Protein AF-A0A0G1KWS6-F1 (afdb_monomer_lite)

Sequence (155 aa):
MPKIGRGMKLWDYFWVYVYALLIPNSTYAFFEVRHLILNDNVADTLTLLSYVVFGGISLIGLLTTIWGIRLVVDYYSKSNMERLVYTSFLSIICSFGAVAGVLQFNSVPYILFPPALIVVVLHTMGHPFYVGVAIITTIFLLTLNLFMDLFLKPT

Structure (mmCIF, N/CA/C/O backbone):
data_AF-A0A0G1KWS6-F1
#
_entry.id   AF-A0A0G1KWS6-F1
#
loop_
_atom_site.group_PDB
_atom_site.id
_atom_site.type_symbol
_atom_site.label_atom_id
_atom_site.label_alt_id
_atom_site.label_comp_id
_atom_site.label_asym_id
_atom_site.label_entity_id
_atom_site.label_seq_id
_atom_site.pdbx_PDB_ins_code
_atom_site.Cartn_x
_atom_site.Cartn_y
_atom_site.Cartn_z
_atom_site.occupancy
_atom_site.B_iso_or_equiv
_atom_site.auth_seq_id
_atom_site.auth_comp_id
_atom_site.auth_asym_id
_atom_site.auth_atom_id
_atom_site.pdbx_PDB_model_num
ATOM 1 N N . MET A 1 1 ? -28.851 -2.160 12.418 1.00 36.25 1 MET A N 1
ATOM 2 C CA . MET A 1 1 ? -27.468 -2.520 12.035 1.00 36.25 1 MET A CA 1
ATOM 3 C C . MET A 1 1 ? -26.681 -2.769 13.314 1.00 36.25 1 MET A C 1
ATOM 5 O O . MET A 1 1 ? -26.838 -1.968 14.235 1.00 36.25 1 MET A O 1
ATOM 9 N N . PRO A 1 2 ? -25.971 -3.902 13.463 1.00 33.88 2 PRO A N 1
ATOM 10 C CA . PRO A 1 2 ? -25.290 -4.211 14.713 1.00 33.88 2 PRO A CA 1
ATOM 11 C C . PRO A 1 2 ? -24.180 -3.188 14.952 1.00 33.88 2 PRO A C 1
ATOM 13 O O . PRO A 1 2 ? -23.408 -2.876 14.051 1.00 33.88 2 PRO A O 1
ATOM 16 N N . LYS A 1 3 ? -24.151 -2.631 16.165 1.00 41.59 3 LYS A N 1
ATOM 17 C CA . LYS A 1 3 ? -23.154 -1.648 16.590 1.00 41.59 3 LYS A CA 1
ATOM 18 C C . LYS A 1 3 ? -21.761 -2.275 16.537 1.00 41.59 3 LYS A C 1
ATOM 20 O O . LYS A 1 3 ? -21.527 -3.318 17.152 1.00 41.59 3 LYS A O 1
ATOM 25 N N . ILE A 1 4 ? -20.867 -1.588 15.832 1.00 49.97 4 ILE A N 1
ATOM 26 C CA . ILE A 1 4 ? -19.426 -1.831 15.739 1.00 49.97 4 ILE A CA 1
ATOM 27 C C . ILE A 1 4 ? -18.877 -2.216 17.128 1.00 49.97 4 ILE A C 1
ATOM 29 O O . ILE A 1 4 ? -19.088 -1.511 18.118 1.00 49.97 4 ILE A O 1
ATOM 33 N N . GLY A 1 5 ? -18.237 -3.387 17.217 1.00 50.62 5 GLY A N 1
ATOM 34 C CA . GLY A 1 5 ? -17.565 -3.879 18.426 1.00 50.62 5 GLY A CA 1
ATOM 35 C C . GLY A 1 5 ? -18.399 -4.664 19.457 1.00 50.62 5 GLY A C 1
ATOM 36 O O . GLY A 1 5 ? -17.839 -5.038 20.488 1.00 50.62 5 GLY A O 1
ATOM 37 N N . ARG A 1 6 ? -19.690 -4.962 19.233 1.00 47.38 6 ARG A N 1
ATOM 38 C CA . ARG A 1 6 ? -20.455 -5.906 20.086 1.00 47.38 6 ARG A CA 1
ATOM 39 C C . ARG A 1 6 ? -21.015 -7.069 19.264 1.00 47.38 6 ARG A C 1
ATOM 41 O O . ARG A 1 6 ? -22.017 -6.909 18.578 1.00 47.38 6 ARG A O 1
ATOM 48 N N . GLY A 1 7 ? -20.401 -8.248 19.395 1.00 56.50 7 GLY A N 1
ATOM 49 C CA . GLY A 1 7 ? -20.939 -9.511 18.863 1.00 56.50 7 GLY A CA 1
ATOM 50 C C . GLY A 1 7 ? -20.186 -10.120 17.679 1.00 56.50 7 GLY A C 1
ATOM 51 O O . GLY A 1 7 ? -20.742 -10.971 16.991 1.00 56.50 7 GLY A O 1
ATOM 52 N N . MET A 1 8 ? -18.942 -9.707 17.434 1.00 60.56 8 MET A N 1
ATOM 53 C CA . MET A 1 8 ? -18.121 -10.315 16.388 1.00 60.56 8 MET A CA 1
ATOM 54 C C . MET A 1 8 ? -17.719 -11.741 16.750 1.00 60.56 8 MET A C 1
ATOM 56 O O . MET A 1 8 ? -17.347 -12.029 17.893 1.00 60.56 8 MET A O 1
ATOM 60 N N . LYS A 1 9 ? -17.768 -12.629 15.757 1.00 72.62 9 LYS A N 1
ATOM 61 C CA . LYS A 1 9 ? -17.272 -13.994 15.913 1.00 72.62 9 LYS A CA 1
ATOM 62 C C . LYS A 1 9 ? -15.755 -13.973 15.737 1.00 72.62 9 LYS A C 1
ATOM 64 O O . LYS A 1 9 ? -15.218 -13.172 14.979 1.00 72.62 9 LYS A O 1
ATOM 69 N N . LEU A 1 10 ? -15.055 -14.886 16.410 1.00 73.69 10 LEU A N 1
ATOM 70 C CA . LEU A 1 10 ? -13.596 -15.044 16.297 1.00 73.69 10 LEU A CA 1
ATOM 71 C C . LEU A 1 10 ? -13.128 -15.141 14.827 1.00 73.69 10 LEU A C 1
ATOM 73 O O . LEU A 1 10 ? -12.074 -14.631 14.464 1.00 73.69 10 LEU A O 1
ATOM 77 N N . TRP A 1 11 ? -13.953 -15.753 13.977 1.00 75.38 11 TRP A N 1
ATOM 78 C CA . TRP A 1 11 ? -13.711 -15.885 12.543 1.00 75.38 11 TRP A CA 1
ATOM 79 C C . TRP A 1 11 ? -13.627 -14.554 11.798 1.00 75.38 11 TRP A C 1
ATOM 81 O O . TRP A 1 11 ? -12.801 -14.424 10.900 1.00 75.38 11 TRP A O 1
ATOM 91 N N . ASP A 1 12 ? -14.416 -13.552 12.181 1.00 71.12 12 ASP A N 1
ATOM 92 C CA . ASP A 1 12 ? -14.393 -12.261 11.496 1.00 71.12 12 ASP A CA 1
ATOM 93 C C . ASP A 1 12 ? -13.085 -11.509 11.806 1.00 71.12 12 ASP A C 1
ATOM 95 O O . ASP A 1 12 ? -12.476 -10.915 10.919 1.00 71.12 12 ASP A O 1
ATOM 99 N N . TYR A 1 13 ? -12.579 -11.631 13.041 1.00 68.62 13 TYR A N 1
ATOM 100 C CA . TYR A 1 13 ? -11.254 -11.124 13.417 1.00 68.62 13 TYR A CA 1
ATOM 101 C C . TYR A 1 13 ? -10.129 -11.776 12.607 1.00 68.62 13 TYR A C 1
ATOM 103 O O . TYR A 1 13 ? -9.199 -11.087 12.189 1.00 68.62 13 TYR A O 1
ATOM 111 N N . PHE A 1 14 ? -10.211 -13.090 12.376 1.00 75.62 14 PHE A N 1
ATOM 112 C CA . PHE A 1 14 ? -9.225 -13.809 11.572 1.00 75.62 14 PHE A CA 1
ATOM 113 C C . PHE A 1 14 ? -9.186 -13.282 10.132 1.00 75.62 14 PHE A C 1
ATOM 115 O O . PHE A 1 14 ? -8.109 -12.973 9.628 1.00 75.62 14 PHE A O 1
ATOM 122 N N . TRP A 1 15 ? -10.345 -13.112 9.489 1.00 72.94 15 TRP A N 1
ATOM 123 C CA . TRP A 1 15 ? -10.408 -12.627 8.108 1.00 72.94 15 TRP A CA 1
ATOM 124 C C . TRP A 1 15 ? -9.903 -11.197 7.952 1.00 72.94 15 TRP A C 1
ATOM 126 O O . TRP A 1 15 ? -9.143 -10.927 7.023 1.00 72.94 15 TRP A O 1
ATOM 136 N N . VAL A 1 16 ? -10.257 -10.295 8.871 1.00 72.62 16 VAL A N 1
ATOM 137 C CA . VAL A 1 16 ? -9.754 -8.914 8.822 1.00 72.62 16 VAL A CA 1
ATOM 138 C C . VAL A 1 16 ? -8.246 -8.870 9.076 1.00 72.62 16 VAL A C 1
ATOM 140 O O . VAL A 1 16 ? -7.546 -8.110 8.412 1.00 72.62 16 VAL A O 1
ATOM 143 N N . TYR A 1 17 ? -7.717 -9.725 9.955 1.00 71.31 17 TYR A N 1
ATOM 144 C CA . TYR A 1 17 ? -6.274 -9.842 10.169 1.00 71.31 17 TYR A CA 1
ATOM 145 C C . TYR A 1 17 ? -5.536 -10.372 8.931 1.00 71.31 17 TYR A C 1
ATOM 147 O O . TYR A 1 17 ? -4.558 -9.767 8.493 1.00 71.31 17 TYR A O 1
ATOM 155 N N . VAL A 1 18 ? -6.023 -11.462 8.327 1.00 73.31 18 VAL A N 1
ATOM 156 C CA . VAL A 1 18 ? -5.464 -12.006 7.076 1.00 73.31 18 VAL A CA 1
ATOM 157 C C . VAL A 1 18 ? -5.495 -10.950 5.977 1.00 73.31 18 VAL A C 1
ATOM 159 O O . VAL A 1 18 ? -4.512 -10.775 5.263 1.00 73.31 18 VAL A O 1
ATOM 162 N N . TYR A 1 19 ? -6.590 -1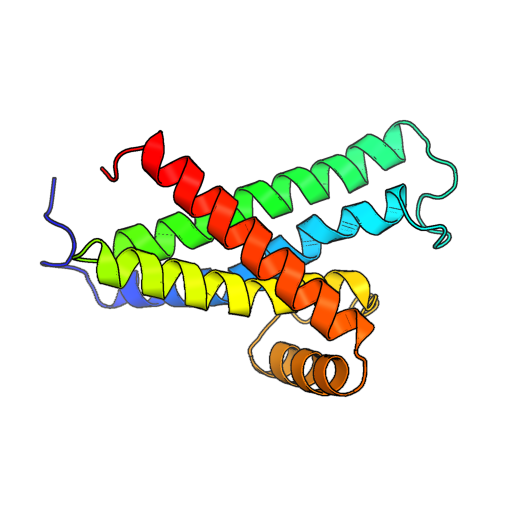0.201 5.873 1.00 73.56 19 TYR A N 1
ATOM 163 C CA . TYR A 1 19 ? -6.717 -9.141 4.886 1.00 73.56 19 TYR A CA 1
ATOM 164 C C . TYR A 1 19 ? -5.766 -7.965 5.160 1.00 73.56 19 TYR A C 1
ATOM 166 O O . TYR A 1 19 ? -5.120 -7.483 4.233 1.00 73.56 19 TYR A O 1
ATOM 174 N N . ALA A 1 20 ? -5.592 -7.558 6.423 1.00 71.75 20 ALA A N 1
ATOM 175 C CA . ALA A 1 20 ? -4.638 -6.521 6.822 1.00 71.75 20 ALA A CA 1
ATOM 176 C C . ALA A 1 20 ? -3.189 -6.869 6.432 1.00 71.75 20 ALA A C 1
ATOM 178 O O . ALA A 1 20 ? -2.431 -5.989 6.026 1.00 71.75 20 ALA A O 1
ATOM 179 N N . LEU A 1 21 ? -2.822 -8.155 6.489 1.00 72.75 21 LEU A N 1
ATOM 180 C CA . LEU A 1 21 ? -1.514 -8.641 6.036 1.00 72.75 21 LEU A CA 1
ATOM 181 C C . LEU A 1 21 ? -1.323 -8.546 4.515 1.00 72.75 21 LEU A C 1
ATOM 183 O O . LEU A 1 21 ? -0.187 -8.536 4.049 1.00 72.75 21 LEU A O 1
ATOM 187 N N . LEU A 1 22 ? -2.402 -8.463 3.733 1.00 76.88 22 LEU A N 1
ATOM 188 C CA . LEU A 1 22 ? -2.338 -8.400 2.272 1.00 76.88 22 LEU A CA 1
ATOM 189 C C . LEU A 1 22 ? -2.283 -6.968 1.721 1.00 76.88 22 LEU A C 1
ATOM 191 O O . LEU A 1 22 ? -1.874 -6.793 0.575 1.00 76.88 22 LEU A O 1
ATOM 195 N N . ILE A 1 23 ? -2.630 -5.946 2.510 1.00 80.62 23 ILE A N 1
ATOM 196 C CA . ILE A 1 23 ? -2.648 -4.533 2.073 1.00 80.62 23 ILE A CA 1
ATOM 197 C C . ILE A 1 23 ? -1.272 -4.038 1.560 1.00 80.62 23 ILE A C 1
ATOM 199 O O . ILE A 1 23 ? -1.207 -3.280 0.585 1.00 80.62 23 ILE A O 1
ATOM 203 N N . PRO A 1 24 ? -0.126 -4.477 2.113 1.00 81.69 24 PRO A N 1
ATOM 204 C CA . PRO A 1 24 ? 1.170 -4.134 1.529 1.00 81.69 24 PRO A CA 1
ATOM 205 C C . PRO A 1 24 ? 1.338 -4.630 0.083 1.00 81.69 24 PRO A C 1
ATOM 207 O O . PRO A 1 24 ? 1.969 -3.943 -0.715 1.00 81.69 24 PRO A O 1
ATOM 210 N N . ASN A 1 25 ? 0.715 -5.754 -0.299 1.00 81.56 25 ASN A N 1
ATOM 211 C CA . ASN A 1 25 ? 0.765 -6.266 -1.677 1.00 81.56 25 ASN A CA 1
ATOM 212 C C . ASN A 1 25 ? -0.003 -5.384 -2.659 1.00 81.56 25 ASN A C 1
ATOM 214 O O . ASN A 1 25 ? 0.450 -5.175 -3.781 1.00 81.56 25 ASN A O 1
ATOM 218 N N . SER A 1 26 ? -1.147 -4.831 -2.257 1.00 84.12 26 SER A N 1
ATOM 219 C CA . SER A 1 26 ? -1.862 -3.887 -3.121 1.00 84.12 26 SER A CA 1
ATOM 220 C C . SER A 1 26 ? -1.077 -2.585 -3.290 1.00 84.12 26 SER A C 1
ATOM 222 O O . SER A 1 26 ? -1.101 -1.980 -4.359 1.00 84.12 26 SER A O 1
ATOM 224 N N . THR A 1 27 ? -0.295 -2.200 -2.278 1.00 86.00 27 THR A N 1
ATOM 225 C CA . THR A 1 27 ? 0.601 -1.040 -2.375 1.00 86.00 27 THR A CA 1
ATOM 226 C C . THR A 1 27 ? 1.816 -1.327 -3.257 1.00 86.00 27 THR A C 1
ATOM 228 O O . THR A 1 27 ? 2.240 -0.451 -4.002 1.00 86.00 27 THR A O 1
ATOM 231 N N . TYR A 1 28 ? 2.332 -2.558 -3.253 1.00 85.75 28 TYR A N 1
ATOM 232 C CA . TYR A 1 28 ? 3.300 -3.006 -4.257 1.00 85.75 28 TYR A CA 1
ATOM 233 C C . TYR A 1 28 ? 2.723 -2.867 -5.673 1.00 85.75 28 TYR A C 1
ATOM 235 O O . TYR A 1 28 ? 3.336 -2.225 -6.519 1.00 85.75 28 TYR A O 1
ATOM 243 N N . ALA A 1 29 ? 1.505 -3.376 -5.903 1.00 84.56 29 ALA A N 1
ATOM 244 C CA . ALA A 1 29 ? 0.835 -3.290 -7.202 1.00 84.56 29 ALA A CA 1
ATOM 245 C C . ALA A 1 29 ? 0.598 -1.837 -7.647 1.00 84.56 29 ALA A C 1
ATOM 247 O O . ALA A 1 29 ? 0.735 -1.520 -8.824 1.00 84.56 29 ALA A O 1
ATOM 248 N N . PHE A 1 30 ? 0.308 -0.923 -6.714 1.00 88.38 30 PHE A N 1
ATOM 249 C CA . PHE A 1 30 ? 0.250 0.510 -7.014 1.00 88.38 30 PHE A CA 1
ATOM 250 C C . PHE A 1 30 ? 1.558 1.018 -7.646 1.00 88.38 30 PHE A C 1
ATOM 252 O O . PHE A 1 30 ? 1.523 1.736 -8.646 1.00 88.38 30 PHE A O 1
ATOM 259 N N . PHE A 1 31 ? 2.708 0.592 -7.128 1.00 88.00 31 PHE A N 1
ATOM 260 C CA . PHE A 1 31 ? 4.022 1.036 -7.598 1.00 88.00 31 PHE A CA 1
ATOM 261 C C . PHE A 1 31 ? 4.503 0.382 -8.901 1.00 88.00 31 PHE A C 1
ATOM 263 O O . PHE A 1 31 ? 5.528 0.801 -9.435 1.00 88.00 31 PHE A O 1
ATOM 270 N N . GLU A 1 32 ? 3.719 -0.516 -9.502 1.00 84.00 32 GLU A N 1
ATOM 271 C CA . GLU A 1 32 ? 3.929 -0.970 -10.888 1.00 84.00 32 GLU A CA 1
ATOM 272 C C . GLU A 1 32 ? 3.859 0.190 -11.905 1.00 84.00 32 GLU A C 1
ATOM 274 O O . GLU A 1 32 ? 4.379 0.078 -13.013 1.00 84.00 32 GLU A O 1
ATOM 279 N N . VAL A 1 33 ? 3.332 1.360 -11.506 1.00 84.12 33 VAL A N 1
ATOM 280 C CA . VAL A 1 33 ? 3.325 2.601 -12.302 1.00 84.12 33 VAL A CA 1
ATOM 281 C C . VAL A 1 33 ? 4.742 3.046 -12.647 1.00 84.12 33 VAL A C 1
ATOM 283 O O . VAL A 1 33 ? 4.948 3.755 -13.629 1.00 84.12 33 VAL A O 1
ATOM 286 N N . ARG A 1 34 ? 5.740 2.598 -11.872 1.00 84.06 34 ARG A N 1
ATOM 287 C CA . ARG A 1 34 ? 7.154 2.828 -12.166 1.00 84.06 34 ARG A CA 1
ATOM 288 C C . ARG A 1 34 ? 7.515 2.387 -13.582 1.00 84.06 34 ARG A C 1
ATOM 290 O O . ARG A 1 34 ? 8.282 3.093 -14.209 1.00 84.06 34 ARG A O 1
ATOM 297 N N . HIS A 1 35 ? 6.913 1.315 -14.104 1.00 83.81 35 HIS A N 1
ATOM 298 C CA . HIS A 1 35 ? 7.194 0.801 -15.448 1.00 83.81 35 HIS A CA 1
ATOM 299 C C . HIS A 1 35 ? 6.750 1.774 -16.555 1.00 83.81 35 HIS A C 1
ATOM 301 O O . HIS A 1 35 ? 7.135 1.626 -17.708 1.00 83.81 35 HIS A O 1
ATOM 307 N N . LEU A 1 36 ? 5.934 2.778 -16.211 1.00 83.06 36 LEU A N 1
ATOM 308 C CA . LEU A 1 36 ? 5.511 3.860 -17.103 1.00 83.06 36 LEU A CA 1
ATOM 309 C C . LEU A 1 36 ? 6.303 5.160 -16.900 1.00 83.06 36 LEU A C 1
ATOM 311 O O . LEU A 1 36 ? 6.196 6.066 -17.723 1.00 83.06 36 LEU A O 1
ATOM 315 N N . ILE A 1 37 ? 7.026 5.294 -15.784 1.00 83.81 37 ILE A N 1
ATOM 316 C CA . ILE A 1 37 ? 7.693 6.540 -15.365 1.00 83.81 37 ILE A CA 1
ATOM 317 C C . ILE A 1 37 ? 9.217 6.405 -15.447 1.00 83.81 37 ILE A C 1
ATOM 319 O O . ILE A 1 37 ? 9.909 7.352 -15.818 1.00 83.81 37 ILE A O 1
ATOM 323 N N . LEU A 1 38 ? 9.741 5.247 -15.056 1.00 81.69 38 LEU A N 1
ATOM 324 C CA . LEU A 1 38 ? 11.156 4.915 -15.045 1.00 81.69 38 LEU A CA 1
ATOM 325 C C . LEU A 1 38 ? 11.502 4.144 -16.315 1.00 81.69 38 LEU A C 1
ATOM 327 O O . LEU A 1 38 ? 10.711 3.343 -16.796 1.00 81.69 38 LEU A O 1
ATOM 331 N N . ASN A 1 39 ? 12.709 4.378 -16.820 1.00 77.19 39 ASN A N 1
ATOM 332 C CA . ASN A 1 39 ? 13.257 3.640 -17.949 1.00 77.19 39 ASN A CA 1
ATOM 333 C C . ASN A 1 39 ? 13.867 2.329 -17.429 1.00 77.19 39 ASN A C 1
ATOM 335 O O . ASN A 1 39 ? 15.027 2.316 -17.004 1.00 77.19 39 ASN A O 1
ATOM 339 N N . ASP A 1 40 ? 13.061 1.269 -17.366 1.00 74.12 40 ASP A N 1
ATOM 340 C CA . ASP A 1 40 ? 13.429 -0.017 -16.759 1.00 74.12 40 ASP A CA 1
ATOM 341 C C . ASP A 1 40 ? 13.312 -1.225 -17.700 1.00 74.12 40 ASP A C 1
ATOM 343 O O . ASP A 1 40 ? 13.454 -2.372 -17.273 1.00 74.12 40 ASP A O 1
ATOM 347 N N . ASN A 1 41 ? 13.168 -0.965 -19.001 1.00 77.88 41 ASN A N 1
ATOM 348 C CA . ASN A 1 41 ? 13.055 -1.921 -20.105 1.00 77.88 41 ASN A CA 1
ATOM 349 C C . ASN A 1 41 ? 11.798 -2.801 -20.073 1.00 77.88 41 ASN A C 1
ATOM 351 O O . ASN A 1 41 ? 11.690 -3.726 -20.881 1.00 77.88 41 ASN A O 1
ATOM 355 N N . VAL A 1 42 ? 10.834 -2.522 -19.188 1.00 75.81 42 VAL A N 1
ATOM 356 C CA . VAL A 1 42 ? 9.575 -3.280 -19.113 1.00 75.81 42 VAL A CA 1
ATOM 357 C C . VAL A 1 42 ? 8.483 -2.628 -19.960 1.00 75.81 42 VAL A C 1
ATOM 359 O O . VAL A 1 42 ? 7.805 -3.314 -20.726 1.00 75.81 42 VAL A O 1
ATOM 362 N N . ALA A 1 43 ? 8.315 -1.306 -19.862 1.00 73.50 43 ALA A N 1
ATOM 363 C CA . ALA A 1 43 ? 7.285 -0.571 -20.604 1.00 73.50 43 ALA A CA 1
ATOM 364 C C . ALA A 1 43 ? 7.783 0.733 -21.257 1.00 73.50 43 ALA A C 1
ATOM 366 O O . ALA A 1 43 ? 6.980 1.588 -21.629 1.00 73.50 43 ALA A O 1
ATOM 367 N N . ASP A 1 44 ? 9.086 0.828 -21.522 1.00 71.00 44 ASP A N 1
ATOM 368 C CA . ASP A 1 44 ? 9.753 2.018 -22.078 1.00 71.00 44 ASP A CA 1
ATOM 369 C C . ASP A 1 44 ? 9.256 2.427 -23.475 1.00 71.00 44 ASP A C 1
ATOM 371 O O . ASP A 1 44 ? 9.361 3.584 -23.875 1.00 71.00 44 ASP A O 1
ATOM 375 N N . THR A 1 45 ? 8.673 1.493 -24.232 1.00 74.69 45 THR A N 1
ATOM 376 C CA . THR A 1 45 ? 8.064 1.785 -25.543 1.00 74.69 45 THR A CA 1
ATOM 377 C C . THR A 1 45 ? 6.743 2.555 -25.437 1.00 74.69 45 THR A C 1
ATOM 379 O O . THR A 1 45 ? 6.199 2.951 -26.467 1.00 74.69 45 THR A O 1
ATOM 382 N N . LEU A 1 46 ? 6.234 2.768 -24.210 1.00 76.62 46 LEU A N 1
ATOM 383 C CA . LEU A 1 46 ? 5.058 3.579 -23.865 1.00 76.62 46 LEU A CA 1
ATOM 384 C C . LEU A 1 46 ? 3.862 3.349 -24.800 1.00 76.62 46 LEU A C 1
ATOM 386 O O . LEU A 1 46 ? 3.156 4.272 -25.209 1.00 76.62 46 LEU A O 1
ATOM 390 N N . THR A 1 47 ? 3.626 2.085 -25.155 1.00 85.56 47 THR A N 1
ATOM 391 C CA . THR A 1 47 ? 2.483 1.714 -25.990 1.00 85.56 47 THR A CA 1
ATOM 392 C C . THR A 1 47 ? 1.173 1.904 -25.227 1.00 85.56 47 THR A C 1
ATOM 394 O O . THR A 1 47 ? 1.134 1.836 -23.996 1.00 85.56 47 THR A O 1
ATOM 397 N N . LEU A 1 48 ? 0.064 2.070 -25.954 1.00 84.50 48 LEU A N 1
ATOM 398 C CA . LEU A 1 48 ? -1.273 2.135 -25.351 1.00 84.50 48 LEU A CA 1
ATOM 399 C C . LEU A 1 48 ? -1.541 0.937 -24.421 1.00 84.50 48 LEU A C 1
ATOM 401 O O . LEU A 1 48 ? -2.121 1.099 -23.350 1.00 84.50 48 LEU A O 1
ATOM 405 N N . LEU A 1 49 ? -1.081 -0.255 -24.809 1.00 85.81 49 LEU A N 1
ATOM 406 C CA . LEU A 1 49 ? -1.229 -1.472 -24.016 1.00 85.81 49 LEU A CA 1
ATOM 407 C C . LEU A 1 49 ? -0.460 -1.387 -22.690 1.00 85.81 49 LEU A C 1
ATOM 409 O O . LEU A 1 49 ? -1.008 -1.758 -21.655 1.00 85.81 49 LEU A O 1
ATOM 413 N N . SER A 1 50 ? 0.764 -0.851 -22.702 1.00 81.00 50 SER A N 1
ATOM 414 C CA . SER A 1 50 ? 1.572 -0.639 -21.495 1.00 81.00 50 SER A CA 1
ATOM 415 C C . SER A 1 50 ? 0.844 0.251 -20.486 1.00 81.00 50 SER A C 1
ATOM 417 O O . SER A 1 50 ? 0.734 -0.112 -19.315 1.00 81.00 50 SER A O 1
ATOM 419 N N . TYR A 1 51 ? 0.272 1.372 -20.941 1.00 83.44 51 TYR A N 1
ATOM 420 C CA . TYR A 1 51 ? -0.506 2.268 -20.078 1.00 83.44 51 TYR A CA 1
ATOM 421 C C . TYR A 1 51 ? -1.748 1.596 -19.494 1.00 83.44 51 TYR A C 1
ATOM 423 O O . TYR A 1 51 ? -2.044 1.782 -18.316 1.00 83.44 51 TYR A O 1
ATOM 431 N N . VAL A 1 52 ? -2.469 0.808 -20.296 1.00 86.81 52 VAL A N 1
ATOM 432 C CA . VAL A 1 52 ? -3.667 0.094 -19.831 1.00 86.81 52 VAL A CA 1
ATOM 433 C C . VAL A 1 52 ? -3.306 -0.951 -18.775 1.00 86.81 52 VAL A C 1
ATOM 435 O O . VAL A 1 52 ? -3.975 -1.026 -17.747 1.00 86.81 52 VAL A O 1
ATOM 438 N N . VAL A 1 53 ? -2.246 -1.731 -18.998 1.00 86.56 53 VAL A N 1
ATOM 439 C CA . VAL A 1 53 ? -1.836 -2.803 -18.081 1.00 86.56 53 VAL A CA 1
ATOM 440 C C . VAL A 1 53 ? -1.243 -2.226 -16.799 1.00 86.56 53 VAL A C 1
ATOM 442 O O . VAL A 1 53 ? -1.802 -2.442 -15.727 1.00 86.56 53 VAL A O 1
ATOM 445 N N . PHE A 1 54 ? -0.157 -1.457 -16.885 1.00 86.38 54 PHE A N 1
ATOM 446 C CA . PHE A 1 54 ? 0.530 -0.956 -15.693 1.00 86.38 54 PHE A CA 1
ATOM 447 C C . PHE A 1 54 ? -0.267 0.147 -15.001 1.00 86.38 54 PHE A C 1
ATOM 449 O O . PHE A 1 54 ? -0.418 0.115 -13.786 1.00 86.38 54 PHE A O 1
ATOM 456 N N . GLY A 1 55 ? -0.884 1.062 -15.753 1.00 86.31 55 GLY A N 1
ATOM 457 C CA . GLY A 1 55 ? -1.758 2.084 -15.175 1.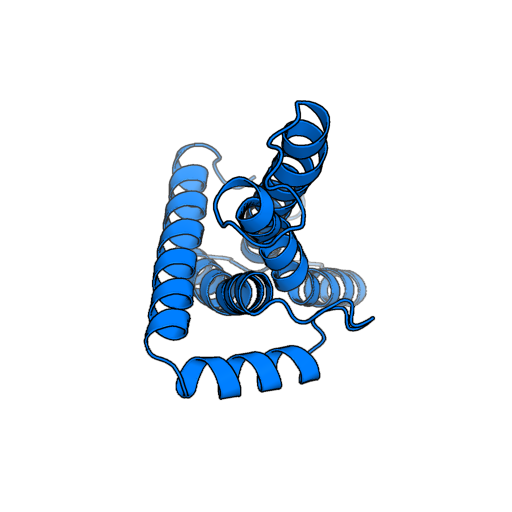00 86.31 55 GLY A CA 1
ATOM 458 C C . GLY A 1 55 ? -3.011 1.480 -14.538 1.00 86.31 55 GLY A C 1
ATOM 459 O O . GLY A 1 55 ? -3.415 1.906 -13.455 1.00 86.31 55 GLY A O 1
ATOM 460 N N . GLY A 1 56 ? -3.594 0.449 -15.160 1.00 88.19 56 GLY A N 1
ATOM 461 C CA . GLY A 1 56 ? -4.733 -0.287 -14.613 1.00 88.19 56 GLY A CA 1
ATOM 462 C C . GLY A 1 56 ? -4.387 -1.041 -13.330 1.00 88.19 56 GLY A C 1
ATOM 463 O O . GLY A 1 56 ? -5.082 -0.881 -12.326 1.00 88.19 56 GLY A O 1
ATOM 464 N N . ILE A 1 57 ? -3.290 -1.808 -13.329 1.00 88.38 57 ILE A N 1
ATOM 465 C CA . ILE A 1 57 ? -2.791 -2.513 -12.136 1.00 88.38 57 ILE A CA 1
ATOM 466 C C . ILE A 1 57 ? -2.501 -1.515 -11.017 1.00 88.38 57 ILE A C 1
ATOM 468 O O . ILE A 1 57 ? -2.925 -1.733 -9.881 1.00 88.38 57 ILE A O 1
ATOM 472 N N . SER A 1 58 ? -1.865 -0.388 -11.335 1.00 89.88 58 SER A N 1
ATOM 473 C CA . SER A 1 58 ? -1.552 0.636 -10.347 1.00 89.88 58 SER A CA 1
ATOM 474 C C . SER A 1 58 ? -2.785 1.283 -9.741 1.00 89.88 58 SER A C 1
ATOM 476 O O . SER A 1 58 ? -2.860 1.456 -8.523 1.00 89.88 58 SER A O 1
ATOM 478 N N . LEU A 1 59 ? -3.780 1.603 -10.570 1.00 90.88 59 LEU A N 1
ATOM 479 C CA . LEU A 1 59 ? -5.044 2.156 -10.100 1.00 90.88 59 LEU A CA 1
ATOM 480 C C . LEU A 1 59 ? -5.782 1.158 -9.199 1.00 90.88 59 LEU A C 1
ATOM 482 O O . LEU A 1 59 ? -6.234 1.529 -8.117 1.00 90.88 59 LEU A O 1
ATOM 486 N N . ILE A 1 60 ? -5.866 -0.111 -9.612 1.00 90.62 60 ILE A N 1
ATOM 487 C CA . ILE A 1 60 ? -6.482 -1.180 -8.812 1.00 90.62 60 ILE A CA 1
ATOM 488 C C . ILE A 1 60 ? -5.727 -1.357 -7.491 1.00 90.62 60 ILE A C 1
ATOM 490 O O . ILE A 1 60 ? -6.362 -1.449 -6.439 1.00 90.62 60 ILE A O 1
ATOM 494 N N . GLY A 1 61 ? -4.392 -1.357 -7.525 1.00 88.62 61 GLY A N 1
ATOM 495 C CA . GLY A 1 61 ? -3.541 -1.437 -6.340 1.00 88.62 61 GLY A CA 1
ATOM 496 C C . GLY A 1 61 ? -3.830 -0.310 -5.352 1.00 88.62 61 GLY A C 1
ATOM 497 O O . GLY A 1 61 ? -4.115 -0.573 -4.184 1.00 88.62 61 GLY A O 1
ATOM 498 N N . LEU A 1 62 ? -3.875 0.938 -5.832 1.00 91.56 62 LEU A N 1
ATOM 499 C CA . LEU A 1 62 ? -4.179 2.106 -5.005 1.00 91.56 62 LEU A CA 1
ATOM 500 C C . LEU A 1 62 ? -5.578 2.022 -4.382 1.00 91.56 62 LEU A C 1
ATOM 502 O O . LEU A 1 62 ? -5.725 2.193 -3.170 1.00 91.56 62 LEU A O 1
ATOM 506 N N . LEU A 1 63 ? -6.600 1.736 -5.194 1.00 91.00 63 LEU A N 1
ATOM 507 C CA . LEU A 1 63 ? -7.985 1.628 -4.726 1.00 91.00 63 LEU A CA 1
ATOM 508 C C . LEU A 1 63 ? -8.140 0.515 -3.687 1.00 91.00 63 LEU A C 1
ATOM 510 O O . LEU A 1 63 ? -8.792 0.720 -2.664 1.00 91.00 63 LEU A O 1
ATOM 514 N N . THR A 1 64 ? -7.496 -0.631 -3.914 1.00 89.19 64 THR A N 1
ATOM 515 C CA . THR A 1 64 ? -7.518 -1.769 -2.987 1.00 89.19 64 THR A CA 1
ATOM 516 C C . THR A 1 64 ? -6.809 -1.430 -1.677 1.00 89.19 64 THR A C 1
ATOM 518 O O . THR A 1 64 ? -7.328 -1.757 -0.611 1.00 89.19 64 THR A O 1
ATOM 521 N N . THR A 1 65 ? -5.681 -0.710 -1.727 1.00 90.69 65 THR A N 1
ATOM 522 C CA . THR A 1 65 ? -4.985 -0.233 -0.523 1.00 90.69 65 THR A CA 1
ATOM 523 C C . THR A 1 65 ? -5.862 0.716 0.290 1.00 90.69 65 THR A C 1
ATOM 525 O O . THR A 1 65 ? -6.022 0.518 1.492 1.00 90.69 65 THR A O 1
ATOM 528 N N . ILE A 1 66 ? -6.467 1.723 -0.348 1.00 90.31 66 ILE A N 1
ATOM 529 C CA . ILE A 1 66 ? -7.340 2.691 0.338 1.00 90.31 66 ILE A CA 1
ATOM 530 C C . ILE A 1 66 ? -8.540 1.974 0.949 1.00 90.31 66 ILE A C 1
ATOM 532 O O . ILE A 1 66 ? -8.826 2.129 2.137 1.00 90.31 66 ILE A O 1
ATOM 536 N N . TRP A 1 67 ? -9.228 1.159 0.149 1.00 88.69 67 TRP A N 1
ATOM 537 C CA . TRP A 1 67 ? -10.384 0.407 0.615 1.00 88.69 67 TRP A CA 1
ATOM 538 C C . TRP A 1 67 ? -10.015 -0.528 1.765 1.00 88.69 67 TRP A C 1
ATOM 540 O O . TRP A 1 67 ? -10.757 -0.616 2.741 1.00 88.69 67 TRP A O 1
ATOM 550 N N . GLY A 1 68 ? -8.848 -1.172 1.702 1.00 87.12 68 GLY A N 1
ATOM 551 C CA . GLY A 1 68 ? -8.425 -2.086 2.746 1.00 87.12 68 GLY A CA 1
ATOM 552 C C . GLY A 1 68 ? -8.019 -1.419 4.049 1.00 87.12 68 GLY A C 1
ATOM 553 O O . GLY A 1 68 ? -8.41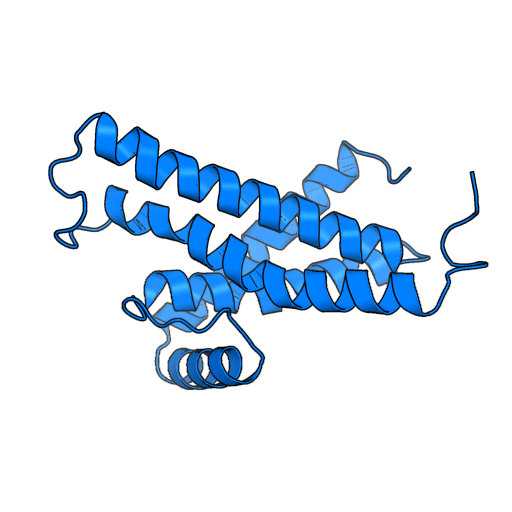3 -1.905 5.109 1.00 87.12 68 GLY A O 1
ATOM 554 N N . ILE A 1 69 ? -7.328 -0.277 3.991 1.00 89.31 69 ILE A N 1
ATOM 555 C CA . ILE A 1 69 ? -7.059 0.532 5.187 1.00 89.31 69 ILE A CA 1
ATOM 556 C C . ILE A 1 69 ? -8.386 0.923 5.837 1.00 89.31 69 ILE A C 1
ATOM 558 O O . ILE A 1 69 ? -8.569 0.684 7.030 1.00 89.31 69 ILE A O 1
ATOM 562 N N . ARG A 1 70 ? -9.341 1.443 5.055 1.00 87.25 70 ARG A N 1
ATOM 563 C CA . ARG A 1 70 ? -10.659 1.831 5.575 1.00 87.25 70 ARG A CA 1
ATOM 564 C C . ARG A 1 70 ? -11.413 0.663 6.183 1.00 87.25 70 ARG A C 1
ATOM 566 O O . ARG A 1 70 ? -11.905 0.803 7.291 1.00 87.25 70 ARG A O 1
ATOM 573 N N . LEU A 1 71 ? -11.454 -0.486 5.511 1.00 86.19 71 LEU A N 1
ATOM 574 C CA . LEU A 1 71 ? -12.151 -1.667 6.013 1.00 86.19 71 LEU A CA 1
ATOM 575 C C . LEU A 1 71 ? -11.608 -2.089 7.381 1.00 86.19 71 LEU A C 1
ATOM 577 O O . LEU A 1 71 ? -12.390 -2.307 8.298 1.00 86.19 71 LEU A O 1
ATOM 581 N N . VAL A 1 72 ? -10.284 -2.150 7.549 1.00 85.31 72 VAL A N 1
ATOM 582 C CA . VAL A 1 72 ? -9.661 -2.500 8.837 1.00 85.31 72 VAL A CA 1
ATOM 583 C C . VAL A 1 72 ? -9.948 -1.426 9.892 1.00 85.31 72 VAL A C 1
ATOM 585 O O . VAL A 1 72 ? -10.319 -1.737 11.024 1.00 85.31 72 VAL A O 1
ATOM 588 N N . VAL A 1 73 ? -9.809 -0.153 9.525 1.00 86.94 73 VAL A N 1
ATOM 589 C CA . VAL A 1 73 ? -10.005 0.985 10.429 1.00 86.94 73 VAL A CA 1
ATOM 590 C C . VAL A 1 73 ? -11.456 1.095 10.901 1.00 86.94 73 VAL A C 1
ATOM 592 O O . VAL A 1 73 ? -11.687 1.208 12.104 1.00 86.94 73 VAL A O 1
ATOM 595 N N . ASP A 1 74 ? -12.429 1.024 9.994 1.00 83.44 74 ASP A N 1
ATOM 596 C CA . ASP A 1 74 ? -13.869 1.047 10.292 1.00 83.44 74 ASP A CA 1
ATOM 597 C C . ASP A 1 74 ? -14.259 -0.121 11.212 1.00 83.44 74 ASP A C 1
ATOM 599 O O . ASP A 1 74 ? -15.155 -0.000 12.046 1.00 83.44 74 ASP A O 1
ATOM 603 N N . TYR A 1 75 ? -13.552 -1.247 11.093 1.00 78.00 75 TYR A N 1
ATOM 604 C CA . TYR A 1 75 ? -13.828 -2.448 11.867 1.00 78.00 75 TYR A CA 1
ATOM 605 C C . TYR A 1 75 ? -13.283 -2.406 13.299 1.00 78.00 75 TYR A C 1
ATOM 607 O O . TYR A 1 75 ? -13.960 -2.837 14.236 1.00 78.00 75 TYR A O 1
ATOM 615 N N . TYR A 1 76 ? -12.059 -1.898 13.483 1.00 79.06 76 TYR A N 1
ATOM 616 C CA . TYR A 1 76 ? -11.399 -1.889 14.792 1.00 79.06 76 TYR A CA 1
ATOM 617 C C . TYR A 1 76 ? -11.585 -0.586 15.575 1.00 79.06 76 TYR A C 1
ATOM 619 O O . TYR A 1 76 ? -11.563 -0.628 16.808 1.00 79.06 76 TYR A O 1
ATOM 627 N N . SER A 1 77 ? -11.742 0.563 14.909 1.00 80.12 77 SER A N 1
ATOM 628 C CA . SER A 1 77 ? -11.821 1.858 15.600 1.00 80.12 77 SER A CA 1
ATOM 629 C C . SER A 1 77 ? -13.190 2.087 16.243 1.00 80.12 77 SER A C 1
ATOM 631 O O . SER A 1 77 ? -14.237 1.861 15.641 1.00 80.12 77 SER A O 1
ATOM 633 N N . LYS A 1 78 ? -13.188 2.555 17.495 1.00 79.56 78 LYS A N 1
ATOM 634 C CA . LYS A 1 78 ? -14.391 2.947 18.253 1.00 79.56 78 LYS A CA 1
ATOM 635 C C . LYS A 1 78 ? -14.447 4.452 18.500 1.00 79.56 78 LYS A C 1
ATOM 637 O O . LYS A 1 78 ? -15.479 4.973 18.917 1.00 79.56 78 LYS A O 1
ATOM 642 N N . SER A 1 79 ? -13.342 5.150 18.260 1.00 82.06 79 SER A N 1
ATOM 643 C CA . SER A 1 79 ? -13.219 6.597 18.398 1.00 82.06 79 SER A CA 1
ATOM 644 C C . SER A 1 79 ? -12.421 7.203 17.244 1.00 82.06 79 SER A C 1
ATOM 646 O O . SER A 1 79 ? -11.617 6.529 16.601 1.00 82.06 79 SER A O 1
ATOM 648 N N . ASN A 1 80 ? -12.587 8.509 17.024 1.00 81.75 80 ASN A N 1
ATOM 649 C CA . ASN A 1 80 ? -11.830 9.248 16.007 1.00 81.75 80 ASN A CA 1
ATOM 650 C C . ASN A 1 80 ? -10.312 9.214 16.257 1.00 81.75 80 ASN A C 1
ATOM 652 O O . ASN A 1 80 ? -9.534 9.209 15.307 1.00 81.75 80 ASN A O 1
ATOM 656 N N . MET A 1 81 ? -9.886 9.160 17.524 1.00 84.06 81 MET A N 1
ATOM 657 C CA . MET A 1 81 ? -8.466 9.052 17.873 1.00 84.06 81 MET A CA 1
ATOM 658 C C . MET A 1 81 ? -7.900 7.677 17.507 1.00 84.06 81 MET A C 1
ATOM 660 O O . MET A 1 81 ? -6.848 7.600 16.879 1.00 84.06 81 MET A O 1
ATOM 664 N N . GLU A 1 82 ? -8.611 6.591 17.827 1.00 81.38 82 GLU A N 1
ATOM 665 C CA . GLU A 1 82 ? -8.210 5.236 17.411 1.00 81.38 82 GLU A CA 1
ATOM 666 C C . GLU A 1 82 ? -8.179 5.106 15.889 1.00 81.38 82 GLU A C 1
ATOM 668 O O . GLU A 1 82 ? -7.254 4.514 15.341 1.00 81.38 82 GLU A O 1
ATOM 673 N N . ARG A 1 83 ? -9.151 5.717 15.202 1.00 85.00 83 ARG A N 1
ATOM 674 C CA . ARG A 1 83 ? -9.209 5.764 13.742 1.00 85.00 83 ARG A CA 1
ATOM 675 C C . ARG A 1 83 ? -7.934 6.365 13.156 1.00 85.00 83 ARG A C 1
ATOM 677 O O . ARG A 1 83 ? -7.285 5.737 12.326 1.00 85.00 83 ARG A O 1
ATOM 684 N N . LEU A 1 84 ? -7.542 7.547 13.636 1.00 87.69 84 LEU A N 1
ATOM 685 C CA . LEU A 1 84 ? -6.318 8.221 13.203 1.00 87.69 84 LEU A CA 1
ATOM 686 C C . LEU A 1 84 ? -5.074 7.359 13.461 1.00 87.69 84 LEU A C 1
ATOM 688 O O . LEU A 1 84 ? -4.220 7.238 12.581 1.00 87.69 84 LEU A O 1
ATOM 692 N N . VAL A 1 85 ? -4.978 6.743 14.644 1.00 87.06 85 VAL A N 1
ATOM 693 C CA . VAL A 1 85 ? -3.849 5.874 15.014 1.00 87.06 85 VAL A CA 1
ATOM 694 C C . VAL A 1 85 ? -3.766 4.655 14.094 1.00 87.06 85 VAL A C 1
ATOM 696 O O . VAL A 1 85 ? -2.690 4.359 13.573 1.00 87.06 85 VAL A O 1
ATOM 699 N N . TYR A 1 86 ? -4.886 3.975 13.837 1.00 86.94 86 TYR A N 1
ATOM 700 C CA . TYR A 1 86 ? -4.921 2.795 12.971 1.00 86.94 86 TYR A CA 1
ATOM 701 C C . TYR A 1 86 ? -4.620 3.141 11.515 1.00 86.94 86 TYR A C 1
ATOM 703 O O . TYR A 1 86 ? -3.795 2.466 10.899 1.00 86.94 86 TYR A O 1
ATOM 711 N N . THR A 1 87 ? -5.195 4.224 10.985 1.00 90.06 87 THR A N 1
ATOM 712 C CA . THR A 1 87 ? -4.877 4.709 9.635 1.00 90.06 87 THR A CA 1
ATOM 713 C C . THR A 1 87 ? -3.394 5.054 9.513 1.00 90.06 87 THR A C 1
ATOM 715 O O . THR A 1 87 ? -2.763 4.689 8.521 1.00 90.06 87 THR A O 1
ATOM 718 N N . SER A 1 88 ? -2.811 5.703 10.527 1.00 89.69 88 SER A N 1
ATOM 719 C CA . SER A 1 88 ? -1.384 6.052 10.538 1.00 89.69 88 SER A CA 1
ATOM 720 C C . SER A 1 88 ? -0.504 4.805 10.524 1.00 89.69 88 SER A C 1
ATOM 722 O O . SER A 1 88 ? 0.382 4.682 9.680 1.00 89.69 88 SER A O 1
ATOM 724 N N . PHE A 1 89 ? -0.779 3.845 11.411 1.00 88.25 89 PHE A N 1
ATOM 725 C CA . PHE A 1 89 ? 0.006 2.617 11.514 1.00 88.25 89 PHE A CA 1
ATOM 726 C C . PHE A 1 89 ? -0.092 1.762 10.245 1.00 88.25 89 PHE A C 1
ATOM 728 O O . PHE A 1 89 ? 0.925 1.314 9.719 1.00 88.25 89 PHE A O 1
ATOM 735 N N . LEU A 1 90 ? -1.299 1.597 9.698 1.00 89.69 90 LEU A N 1
ATOM 736 C CA . LEU A 1 90 ? -1.496 0.869 8.445 1.00 89.69 90 LEU A CA 1
ATOM 737 C C . LEU A 1 90 ? -0.825 1.574 7.266 1.00 89.69 90 LEU A C 1
ATOM 739 O O . LEU A 1 90 ? -0.206 0.897 6.451 1.00 89.69 90 LEU A O 1
ATOM 743 N N . SER A 1 91 ? -0.875 2.907 7.194 1.00 90.12 91 SER A N 1
ATOM 744 C CA . SER A 1 91 ? -0.188 3.669 6.138 1.00 90.12 91 SER A CA 1
ATOM 745 C C . SER A 1 91 ? 1.330 3.460 6.182 1.00 90.12 91 SER A C 1
ATOM 747 O O . SER A 1 91 ? 1.946 3.277 5.132 1.00 90.12 91 SER A O 1
ATOM 749 N N . ILE A 1 92 ? 1.920 3.397 7.384 1.00 88.25 92 ILE A N 1
ATOM 750 C CA . ILE A 1 92 ? 3.341 3.058 7.569 1.00 88.25 92 ILE A CA 1
ATOM 751 C C . ILE A 1 92 ? 3.621 1.641 7.061 1.00 88.25 92 ILE A C 1
ATOM 753 O O . ILE A 1 92 ? 4.542 1.452 6.270 1.00 88.25 92 ILE A O 1
ATOM 757 N N . ILE A 1 93 ? 2.820 0.646 7.459 1.00 86.50 93 ILE A N 1
ATOM 758 C CA . ILE A 1 93 ? 3.013 -0.742 7.005 1.00 86.50 93 ILE A CA 1
ATOM 759 C C . ILE A 1 93 ? 2.908 -0.833 5.473 1.00 86.50 93 ILE A C 1
ATOM 761 O O . ILE A 1 93 ? 3.742 -1.467 4.825 1.00 86.50 93 ILE A O 1
ATOM 765 N N . CYS A 1 94 ? 1.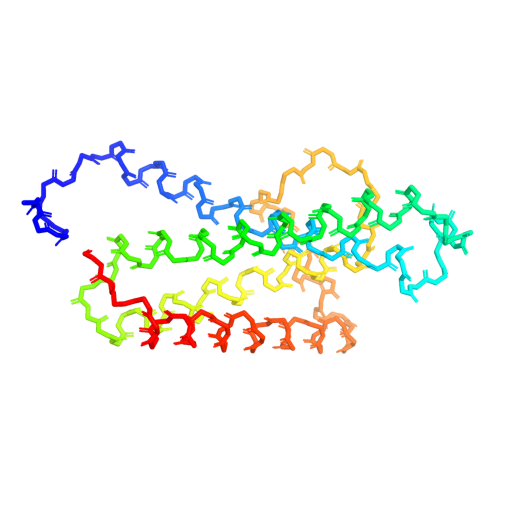918 -0.164 4.880 1.00 87.44 94 CYS A N 1
ATOM 766 C CA . CYS A 1 94 ? 1.711 -0.140 3.432 1.00 87.44 94 CYS A CA 1
ATOM 767 C C . CYS A 1 94 ? 2.894 0.484 2.687 1.00 87.44 94 CYS A C 1
ATOM 769 O O . CYS A 1 94 ? 3.231 0.037 1.591 1.00 87.44 94 CYS A O 1
ATOM 771 N N . SER A 1 95 ? 3.571 1.465 3.289 1.00 88.12 95 SER A N 1
ATOM 772 C CA . SER A 1 95 ? 4.741 2.106 2.687 1.00 88.12 95 SER A CA 1
ATOM 773 C C . SER A 1 95 ? 5.908 1.142 2.433 1.00 88.12 95 SER A C 1
ATOM 775 O O . SER A 1 95 ? 6.651 1.327 1.472 1.00 88.12 95 SER A O 1
ATOM 777 N N . PHE A 1 96 ? 6.031 0.052 3.198 1.00 84.06 96 PHE A N 1
ATOM 778 C CA . PHE A 1 96 ? 7.006 -0.999 2.887 1.00 84.06 96 PHE A CA 1
ATOM 779 C C . PHE A 1 96 ? 6.629 -1.770 1.618 1.00 84.06 96 PHE A C 1
ATOM 781 O O . PHE A 1 96 ? 7.507 -2.146 0.848 1.00 84.06 96 PHE A O 1
ATOM 788 N N . GLY A 1 97 ? 5.333 -1.942 1.346 1.00 82.25 97 GLY A N 1
ATOM 789 C CA . GLY A 1 97 ? 4.854 -2.463 0.065 1.00 82.25 97 GLY A CA 1
ATOM 790 C C . GLY A 1 97 ? 5.267 -1.578 -1.111 1.00 82.25 97 GLY A C 1
ATOM 791 O O . GLY A 1 97 ? 5.728 -2.086 -2.128 1.00 82.25 97 GLY A O 1
ATOM 792 N N . ALA A 1 98 ? 5.203 -0.255 -0.940 1.00 83.75 98 ALA A N 1
ATOM 793 C CA . ALA A 1 98 ? 5.703 0.699 -1.929 1.00 83.75 98 ALA A CA 1
ATOM 794 C C . ALA A 1 98 ? 7.214 0.594 -2.146 1.00 83.75 98 ALA A C 1
ATOM 796 O O . ALA A 1 98 ? 7.662 0.531 -3.285 1.00 83.75 98 ALA A O 1
ATOM 797 N N . VAL A 1 99 ? 8.005 0.518 -1.072 1.00 84.56 99 VAL A N 1
ATOM 798 C CA . VAL A 1 99 ? 9.461 0.343 -1.188 1.00 84.56 99 VAL A CA 1
ATOM 799 C C . VAL A 1 99 ? 9.806 -0.975 -1.883 1.00 84.56 99 VAL A C 1
ATOM 801 O O . VAL A 1 99 ? 10.658 -0.985 -2.769 1.00 84.56 99 VAL A O 1
ATOM 804 N N . ALA A 1 100 ? 9.112 -2.070 -1.562 1.00 81.06 100 ALA A N 1
ATOM 805 C CA . ALA A 1 100 ? 9.250 -3.337 -2.282 1.00 81.06 100 ALA A CA 1
ATOM 806 C C . ALA A 1 100 ? 8.888 -3.189 -3.772 1.00 81.06 100 ALA A C 1
ATOM 808 O O . ALA A 1 100 ? 9.584 -3.715 -4.643 1.00 81.06 100 ALA A O 1
ATOM 809 N N . GLY A 1 101 ? 7.836 -2.417 -4.050 1.00 77.31 101 GLY A N 1
ATOM 810 C CA . GLY A 1 101 ? 7.405 -2.011 -5.382 1.00 77.31 101 GLY A CA 1
ATOM 811 C C . GLY A 1 101 ? 8.349 -1.029 -6.074 1.00 77.31 101 GLY A C 1
ATOM 812 O O . GLY A 1 101 ? 8.179 -0.787 -7.253 1.00 77.31 101 GLY A O 1
ATOM 813 N N . VAL A 1 102 ? 9.379 -0.487 -5.424 1.00 81.12 102 VAL A N 1
ATOM 814 C CA . VAL A 1 102 ? 10.454 0.286 -6.079 1.00 81.12 102 VAL A CA 1
ATOM 815 C C . VAL A 1 102 ? 11.714 -0.561 -6.236 1.00 81.12 102 VAL A C 1
ATOM 817 O O . VAL A 1 102 ? 12.363 -0.495 -7.272 1.00 81.12 102 VAL A O 1
ATOM 820 N N . LEU A 1 103 ? 12.016 -1.409 -5.251 1.00 76.69 103 LEU A N 1
ATOM 821 C CA . LEU A 1 103 ? 13.200 -2.271 -5.207 1.00 76.69 103 LEU A CA 1
ATOM 822 C C . LEU A 1 103 ? 13.253 -3.355 -6.288 1.00 76.69 103 LEU A C 1
ATOM 824 O O . LEU A 1 103 ? 14.275 -4.023 -6.387 1.00 76.69 103 LEU A O 1
ATOM 828 N N . GLN A 1 104 ? 12.183 -3.549 -7.070 1.00 69.06 104 GLN A N 1
ATOM 829 C CA . GLN A 1 104 ? 12.100 -4.613 -8.073 1.00 69.06 104 GLN A CA 1
ATOM 830 C C . GLN A 1 104 ? 12.554 -5.955 -7.484 1.00 69.06 104 GLN A C 1
ATOM 832 O O . GLN A 1 104 ? 13.449 -6.606 -8.020 1.00 69.06 104 GLN A O 1
ATOM 837 N N . PHE A 1 105 ? 11.963 -6.385 -6.360 1.00 59.47 105 PHE A N 1
ATOM 838 C CA . PHE A 1 105 ? 12.099 -7.783 -5.948 1.00 59.47 105 PHE A CA 1
ATOM 839 C C . PHE A 1 105 ? 11.482 -8.640 -7.060 1.00 59.47 105 PHE A C 1
ATOM 841 O O . PHE A 1 105 ? 10.273 -8.869 -7.077 1.00 59.47 105 PHE A O 1
ATOM 848 N N . ASN A 1 106 ? 12.311 -9.001 -8.043 1.00 46.25 106 ASN A N 1
ATOM 849 C CA . ASN A 1 106 ? 11.936 -9.716 -9.247 1.00 46.25 106 ASN A CA 1
ATOM 850 C C . ASN A 1 106 ? 11.150 -10.950 -8.833 1.00 46.25 106 ASN A C 1
ATOM 852 O O . ASN A 1 106 ? 11.713 -11.844 -8.205 1.00 46.25 106 ASN A O 1
ATOM 856 N N . SER A 1 107 ? 9.864 -10.984 -9.192 1.00 45.44 107 SER A N 1
ATOM 857 C CA . SER A 1 107 ? 9.105 -12.224 -9.368 1.00 45.44 107 SER A CA 1
ATOM 858 C C . SER A 1 107 ? 9.323 -13.262 -8.264 1.00 45.44 107 SER A C 1
ATOM 860 O O . SER A 1 107 ? 9.677 -14.407 -8.551 1.00 45.44 107 SER A O 1
ATOM 862 N N . VAL A 1 108 ? 9.163 -12.881 -6.997 1.00 41.34 108 VAL A N 1
ATOM 863 C CA . VAL A 1 108 ? 9.236 -13.858 -5.913 1.00 41.34 108 VAL A CA 1
ATOM 864 C C . VAL A 1 108 ? 7.813 -14.263 -5.530 1.00 41.34 108 VAL A C 1
ATOM 866 O O . VAL A 1 108 ? 6.995 -13.376 -5.297 1.00 41.34 108 VAL A O 1
ATOM 869 N N . PRO A 1 109 ? 7.482 -15.566 -5.416 1.00 45.22 109 PRO A N 1
ATOM 870 C CA . PRO A 1 109 ? 6.151 -16.045 -5.005 1.00 45.22 109 PRO A CA 1
ATOM 871 C C . PRO A 1 109 ? 5.754 -15.639 -3.573 1.00 45.22 109 PRO A C 1
ATOM 873 O O . PRO A 1 109 ? 4.736 -16.089 -3.046 1.00 45.22 109 PRO A O 1
ATOM 876 N N . TYR A 1 110 ? 6.544 -14.789 -2.922 1.00 45.50 110 TYR A N 1
ATOM 877 C CA . TYR A 1 110 ? 6.221 -14.211 -1.639 1.00 45.50 110 TYR A CA 1
ATOM 878 C C . TYR A 1 110 ? 5.218 -13.079 -1.856 1.00 45.50 110 TYR A C 1
ATOM 880 O O . TYR A 1 110 ? 5.573 -11.915 -2.013 1.00 45.50 110 TYR A O 1
ATOM 888 N N . ILE A 1 111 ? 3.935 -13.432 -1.754 1.00 52.72 111 ILE A N 1
ATOM 889 C CA . ILE A 1 111 ? 2.971 -12.606 -1.010 1.00 52.72 111 ILE A CA 1
ATOM 890 C C . ILE A 1 111 ? 3.762 -11.951 0.136 1.00 52.72 111 ILE A C 1
ATOM 892 O O . ILE A 1 111 ? 4.472 -12.696 0.816 1.00 52.72 111 ILE A O 1
ATOM 896 N N . LEU A 1 112 ? 3.711 -10.621 0.321 1.00 54.97 112 LEU A N 1
ATOM 897 C CA . LEU A 1 112 ? 4.339 -9.896 1.442 1.00 54.97 112 LEU A CA 1
ATOM 898 C C . LEU A 1 112 ? 3.815 -10.465 2.765 1.00 54.97 112 LEU A C 1
ATOM 900 O O . LEU A 1 112 ? 2.910 -9.944 3.404 1.00 54.97 112 LEU A O 1
ATOM 904 N N . PHE A 1 113 ? 4.377 -11.602 3.135 1.00 59.47 113 PHE A N 1
ATOM 905 C CA . PHE A 1 113 ? 4.193 -12.311 4.374 1.00 59.47 113 PHE A CA 1
ATOM 906 C C . PHE A 1 113 ? 5.222 -11.718 5.344 1.00 59.47 113 PHE A C 1
ATOM 908 O O . PHE A 1 113 ? 6.249 -11.197 4.890 1.00 59.47 113 PHE A O 1
ATOM 915 N N . PRO A 1 114 ? 5.004 -11.780 6.667 1.00 57.03 114 PRO A N 1
ATOM 916 C CA . PRO A 1 114 ? 5.854 -11.109 7.652 1.00 57.03 114 PRO A CA 1
ATOM 917 C C . PRO A 1 114 ? 7.379 -11.239 7.429 1.00 57.03 114 PRO A C 1
ATOM 919 O O . PRO A 1 114 ? 8.075 -10.241 7.615 1.00 57.03 114 PRO A O 1
ATOM 922 N N . PRO A 1 115 ? 7.923 -12.379 6.948 1.00 56.03 115 PRO A N 1
ATOM 923 C CA . PRO A 1 115 ? 9.348 -12.497 6.626 1.00 56.03 115 PRO A CA 1
ATOM 924 C C . PRO A 1 115 ? 9.844 -11.575 5.497 1.00 56.03 115 PRO A C 1
ATOM 926 O O . PRO A 1 115 ? 10.940 -11.031 5.597 1.00 56.03 115 PRO A O 1
ATOM 929 N N . ALA A 1 116 ? 9.054 -11.358 4.441 1.00 64.31 116 ALA A N 1
ATOM 930 C CA . ALA A 1 116 ? 9.442 -10.501 3.316 1.00 64.31 116 ALA A CA 1
ATOM 931 C C . ALA A 1 116 ? 9.455 -9.014 3.710 1.00 64.31 116 ALA A C 1
ATOM 933 O O . ALA A 1 116 ? 10.340 -8.269 3.294 1.00 64.31 116 ALA A O 1
ATOM 934 N N . LEU A 1 117 ? 8.534 -8.596 4.588 1.00 66.94 117 LEU A N 1
ATOM 935 C CA . LEU A 1 117 ? 8.519 -7.239 5.145 1.00 66.94 117 LEU A CA 1
ATOM 936 C C . LEU A 1 117 ? 9.792 -6.932 5.945 1.00 66.94 117 LEU A C 1
ATOM 938 O O . LEU A 1 117 ? 10.332 -5.837 5.825 1.00 66.94 117 LEU A O 1
ATOM 942 N N . ILE A 1 118 ? 10.318 -7.897 6.706 1.00 69.94 118 ILE A N 1
ATOM 943 C CA . ILE A 1 118 ? 11.563 -7.718 7.474 1.00 69.94 118 ILE A CA 1
ATOM 944 C C . ILE A 1 118 ? 12.750 -7.443 6.542 1.00 69.94 118 ILE A C 1
ATOM 946 O O . ILE A 1 118 ? 13.552 -6.547 6.808 1.00 69.94 118 ILE A O 1
ATOM 950 N N . VAL A 1 119 ? 12.846 -8.165 5.422 1.00 73.00 119 VAL A N 1
ATOM 951 C CA . VAL A 1 119 ? 13.914 -7.956 4.428 1.00 73.00 119 VAL A CA 1
ATOM 952 C C . VAL A 1 119 ? 13.824 -6.559 3.809 1.00 73.00 119 VAL A C 1
ATOM 954 O O . VAL A 1 119 ? 14.849 -5.887 3.656 1.00 73.00 119 VAL A O 1
ATOM 957 N N . VAL A 1 120 ? 12.605 -6.101 3.509 1.00 73.19 120 VAL A N 1
ATOM 958 C CA . VAL A 1 120 ? 12.352 -4.751 2.988 1.00 73.19 120 VAL A CA 1
ATOM 959 C C . VAL A 1 120 ? 12.741 -3.687 4.013 1.00 73.19 120 VAL A C 1
ATOM 961 O O . VAL A 1 120 ? 13.398 -2.716 3.643 1.00 73.19 120 VAL A O 1
ATOM 964 N N . VAL A 1 121 ? 12.415 -3.869 5.297 1.00 77.50 121 VAL A N 1
ATOM 965 C CA . VAL A 1 121 ? 12.815 -2.936 6.367 1.00 77.50 121 VAL A CA 1
ATOM 966 C C . VAL A 1 121 ? 14.336 -2.809 6.435 1.00 77.50 121 VAL A C 1
ATOM 968 O O . VAL A 1 121 ? 14.853 -1.692 6.414 1.00 77.50 121 VAL A O 1
ATOM 971 N N . LEU A 1 122 ? 15.058 -3.934 6.451 1.00 78.50 122 LEU A N 1
ATOM 972 C CA . LEU A 1 122 ? 16.524 -3.938 6.515 1.00 78.50 122 LEU A CA 1
ATOM 973 C C . LEU A 1 122 ? 17.154 -3.208 5.320 1.00 78.50 122 LEU A C 1
ATOM 975 O O . LEU A 1 122 ? 18.059 -2.397 5.509 1.00 78.50 122 LEU A O 1
ATOM 979 N N . HIS A 1 123 ? 16.640 -3.432 4.106 1.00 76.00 123 HIS A N 1
ATOM 980 C CA . HIS A 1 123 ? 17.096 -2.702 2.918 1.00 76.00 123 HIS A CA 1
ATOM 981 C C . HIS A 1 123 ? 16.744 -1.213 2.976 1.00 76.00 123 HIS A C 1
ATOM 983 O O . HIS A 1 123 ? 17.556 -0.372 2.593 1.00 76.00 123 HIS A O 1
ATOM 989 N N . THR A 1 124 ? 15.560 -0.869 3.487 1.00 78.50 124 THR A N 1
ATOM 990 C CA . THR A 1 124 ? 15.119 0.527 3.617 1.00 78.50 124 THR A CA 1
ATOM 991 C C . THR A 1 124 ? 16.061 1.308 4.529 1.00 78.50 124 THR A C 1
ATOM 993 O O . THR A 1 124 ? 16.484 2.405 4.177 1.00 78.50 124 THR A O 1
ATOM 996 N N . MET A 1 125 ? 16.458 0.731 5.668 1.00 80.19 125 MET A N 1
ATOM 997 C CA . MET A 1 125 ? 17.364 1.386 6.622 1.00 80.19 125 MET A CA 1
ATOM 998 C C . MET A 1 125 ? 18.773 1.626 6.061 1.00 80.19 125 MET A C 1
ATOM 1000 O O . MET A 1 125 ? 19.461 2.534 6.522 1.00 80.19 125 MET A O 1
ATOM 1004 N N . GLY A 1 126 ? 19.195 0.846 5.062 1.00 77.75 126 GLY A N 1
ATOM 1005 C CA . GLY A 1 126 ? 20.492 1.004 4.401 1.00 77.75 126 GLY A CA 1
ATOM 1006 C C . GLY A 1 126 ? 20.551 2.126 3.359 1.00 77.75 126 GLY A C 1
ATOM 1007 O O . GLY A 1 126 ? 21.647 2.502 2.946 1.00 77.75 126 GLY A O 1
ATOM 1008 N N . HIS A 1 127 ? 19.409 2.679 2.928 1.00 82.62 127 HIS A N 1
ATOM 1009 C CA . HIS A 1 127 ? 19.355 3.609 1.797 1.00 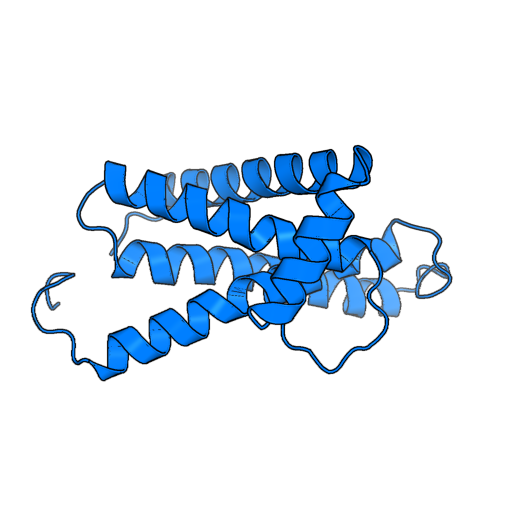82.62 127 HIS A CA 1
ATOM 1010 C C . HIS A 1 127 ? 18.391 4.787 2.041 1.00 82.62 127 HIS A C 1
ATOM 1012 O O . HIS A 1 127 ? 17.170 4.607 2.010 1.00 82.62 127 HIS A O 1
ATOM 1018 N N . PRO A 1 128 ? 18.907 6.028 2.169 1.00 86.06 128 PRO A N 1
ATOM 1019 C CA . PRO A 1 128 ? 18.090 7.221 2.421 1.00 86.06 128 PRO A CA 1
ATOM 1020 C C . PRO A 1 128 ? 16.972 7.460 1.396 1.00 86.06 128 PRO A C 1
ATOM 1022 O O . PRO A 1 128 ? 15.908 7.966 1.746 1.00 86.06 128 PRO A O 1
ATOM 1025 N N . PHE A 1 129 ? 17.185 7.066 0.137 1.00 85.81 129 PHE A N 1
ATOM 1026 C CA . PHE A 1 129 ? 16.179 7.181 -0.920 1.00 85.81 129 PHE A CA 1
ATOM 1027 C C . PHE A 1 129 ? 14.914 6.361 -0.614 1.00 85.81 129 PHE A C 1
ATOM 1029 O O . PHE A 1 129 ? 13.806 6.889 -0.700 1.00 85.81 129 PHE A O 1
ATOM 1036 N N . TYR A 1 130 ? 15.059 5.103 -0.182 1.00 84.62 130 TYR A N 1
ATOM 1037 C CA . TYR A 1 130 ? 13.918 4.240 0.145 1.00 84.62 130 TYR A CA 1
ATOM 1038 C C . TYR A 1 130 ? 13.199 4.688 1.419 1.00 84.62 130 TYR A C 1
ATOM 1040 O O . TYR A 1 130 ? 11.974 4.596 1.490 1.00 84.62 130 TYR A O 1
ATOM 1048 N N . VAL A 1 131 ? 13.931 5.250 2.389 1.00 86.44 131 VAL A N 1
ATOM 1049 C CA . VAL A 1 131 ? 13.323 5.919 3.552 1.00 86.44 131 VAL A CA 1
ATOM 1050 C C . VAL A 1 131 ? 12.437 7.080 3.091 1.00 86.44 131 VAL A C 1
ATOM 1052 O O . VAL A 1 131 ? 11.298 7.202 3.540 1.00 86.44 131 VAL A O 1
ATOM 1055 N N . GLY A 1 132 ? 12.922 7.897 2.151 1.00 87.38 132 GLY A N 1
ATOM 1056 C CA . GLY A 1 132 ? 12.145 8.984 1.552 1.00 87.38 132 GLY A CA 1
ATOM 1057 C C . GLY A 1 132 ? 10.865 8.490 0.872 1.00 87.38 132 GLY A C 1
ATOM 1058 O O . GLY A 1 132 ? 9.787 9.018 1.142 1.00 87.38 132 GLY A O 1
ATOM 1059 N N . VAL A 1 133 ? 10.959 7.434 0.056 1.00 87.44 133 VAL A N 1
ATOM 1060 C CA . VAL A 1 133 ? 9.795 6.801 -0.595 1.00 87.44 133 VAL A CA 1
ATOM 1061 C C . VAL A 1 133 ? 8.777 6.311 0.438 1.00 87.44 133 VAL A C 1
ATOM 1063 O O . VAL A 1 133 ? 7.580 6.575 0.288 1.00 87.44 133 VAL A O 1
ATOM 1066 N N . ALA A 1 134 ? 9.228 5.649 1.508 1.00 88.56 134 ALA A N 1
ATOM 1067 C CA . ALA A 1 134 ? 8.350 5.167 2.571 1.00 88.56 134 ALA A CA 1
ATOM 1068 C C . ALA A 1 134 ? 7.614 6.321 3.278 1.00 88.56 134 ALA A C 1
ATOM 1070 O O . ALA A 1 134 ? 6.395 6.268 3.465 1.00 88.56 134 ALA A O 1
ATOM 1071 N N . ILE A 1 135 ? 8.330 7.398 3.619 1.00 91.81 135 ILE A N 1
ATOM 1072 C CA . ILE A 1 135 ? 7.750 8.580 4.276 1.00 91.81 135 ILE A CA 1
ATOM 1073 C C . ILE A 1 135 ? 6.715 9.251 3.368 1.00 91.81 135 ILE A C 1
ATOM 1075 O O . ILE A 1 135 ? 5.589 9.497 3.803 1.00 91.81 135 ILE A O 1
ATOM 1079 N N . ILE A 1 136 ? 7.064 9.501 2.103 1.00 93.19 136 ILE A N 1
ATOM 1080 C CA . ILE A 1 136 ? 6.162 10.140 1.134 1.00 93.19 136 ILE A CA 1
ATOM 1081 C C . ILE A 1 136 ? 4.904 9.293 0.943 1.00 93.19 136 ILE A C 1
ATOM 1083 O O . ILE A 1 136 ? 3.796 9.821 1.007 1.00 93.19 136 ILE A O 1
ATOM 1087 N N . THR A 1 137 ? 5.061 7.977 0.777 1.00 90.88 137 THR A N 1
ATOM 1088 C CA . THR A 1 137 ? 3.925 7.062 0.604 1.00 90.88 137 THR A CA 1
ATOM 1089 C C . THR A 1 137 ? 3.041 7.029 1.846 1.00 90.88 137 THR A C 1
ATOM 1091 O O . THR A 1 137 ? 1.818 7.061 1.729 1.00 90.88 137 THR A O 1
ATOM 1094 N N . THR A 1 138 ? 3.640 7.015 3.040 1.00 92.81 138 THR A N 1
ATOM 1095 C CA . THR A 1 138 ? 2.897 7.059 4.306 1.00 92.81 138 THR A CA 1
ATOM 1096 C C . THR A 1 138 ? 2.047 8.323 4.390 1.00 92.81 138 THR A C 1
ATOM 1098 O O . THR A 1 138 ? 0.848 8.239 4.652 1.00 92.81 138 THR A O 1
ATOM 1101 N N . ILE A 1 139 ? 2.649 9.490 4.138 1.00 94.38 139 ILE A N 1
ATOM 1102 C CA . ILE A 1 139 ? 1.951 10.782 4.179 1.00 94.38 139 ILE A CA 1
ATOM 1103 C C . ILE A 1 139 ? 0.846 10.822 3.123 1.00 94.38 139 ILE A C 1
ATOM 1105 O O . ILE A 1 139 ? -0.267 11.256 3.420 1.00 94.38 139 ILE A O 1
ATOM 1109 N N . PHE A 1 140 ? 1.128 10.340 1.911 1.00 94.62 140 PHE A N 1
ATOM 1110 C CA . PHE A 1 140 ? 0.161 10.283 0.821 1.00 94.62 140 PHE A CA 1
ATOM 1111 C C . PHE A 1 140 ? -1.058 9.426 1.185 1.00 94.62 140 PHE A C 1
ATOM 1113 O O . PHE A 1 140 ? -2.186 9.916 1.126 1.00 94.62 140 PHE A O 1
ATOM 1120 N N . LEU A 1 141 ? -0.846 8.181 1.629 1.00 93.31 141 LEU A N 1
ATOM 1121 C CA . LEU A 1 141 ? -1.929 7.267 2.004 1.00 93.31 141 LEU A CA 1
ATOM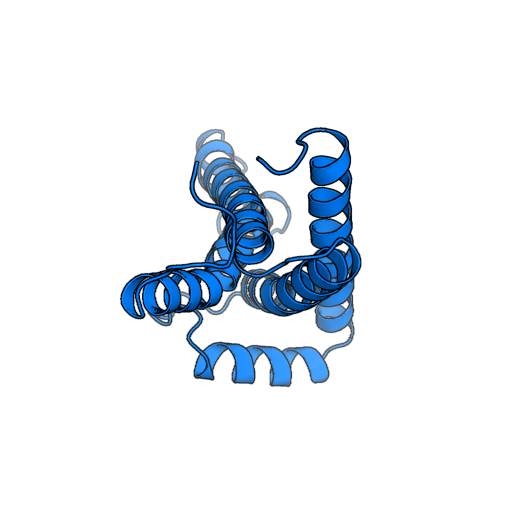 1122 C C . LEU A 1 141 ? -2.719 7.775 3.211 1.00 93.31 141 LEU A C 1
ATOM 1124 O O . LEU A 1 141 ? -3.950 7.696 3.205 1.00 93.31 141 LEU A O 1
ATOM 1128 N N . LEU A 1 142 ? -2.040 8.331 4.216 1.00 93.25 142 LEU A N 1
ATOM 1129 C CA . LEU A 1 142 ? -2.691 8.924 5.381 1.00 93.25 142 LEU A CA 1
ATOM 1130 C C . LEU A 1 142 ? -3.583 10.097 4.965 1.00 93.25 142 LEU A C 1
ATOM 1132 O O . LEU A 1 142 ? -4.761 10.124 5.311 1.00 93.25 142 LEU A O 1
ATOM 1136 N N . THR A 1 143 ? -3.043 11.034 4.183 1.00 92.50 143 THR A N 1
ATOM 1137 C CA . THR A 1 143 ? -3.780 12.220 3.719 1.00 92.50 143 THR A CA 1
ATOM 1138 C C . THR A 1 143 ? -4.991 11.819 2.889 1.00 92.50 143 THR A C 1
ATOM 1140 O O . THR A 1 143 ? -6.077 12.351 3.098 1.00 92.50 143 THR A O 1
ATOM 1143 N N . LEU A 1 144 ? -4.833 10.849 1.986 1.00 92.56 144 LEU A N 1
ATOM 1144 C CA . LEU A 1 144 ? -5.914 10.379 1.127 1.00 92.56 144 LEU A CA 1
ATOM 1145 C C . LEU A 1 144 ? -7.025 9.713 1.953 1.00 92.56 144 LEU A C 1
ATOM 1147 O O . LEU A 1 144 ? -8.196 10.044 1.780 1.00 92.56 144 LEU A O 1
ATOM 1151 N N . ASN A 1 145 ? -6.678 8.843 2.906 1.00 89.88 145 ASN A N 1
ATOM 1152 C CA . ASN A 1 145 ? -7.671 8.211 3.779 1.00 89.88 145 ASN A CA 1
ATOM 1153 C C . ASN A 1 145 ? -8.397 9.231 4.669 1.00 89.88 145 ASN A C 1
ATOM 1155 O O . ASN A 1 145 ? -9.623 9.192 4.746 1.00 89.88 145 ASN A O 1
ATOM 1159 N N . LEU A 1 146 ? -7.673 10.185 5.265 1.00 88.19 146 LEU A N 1
ATOM 1160 C CA . LEU A 1 146 ? -8.275 11.258 6.065 1.00 88.19 146 LEU A CA 1
ATOM 1161 C C . LEU A 1 146 ? -9.174 12.169 5.229 1.00 88.19 146 LEU A C 1
ATOM 1163 O O . LEU A 1 146 ? -10.255 12.547 5.673 1.00 88.19 146 LEU A O 1
ATOM 1167 N N . PHE A 1 147 ? -8.761 12.501 4.006 1.00 88.75 147 PHE A N 1
ATOM 1168 C CA . PHE A 1 147 ? -9.592 13.267 3.084 1.00 88.75 147 PHE A CA 1
ATOM 1169 C C . PHE A 1 147 ? -10.887 12.514 2.788 1.00 88.75 147 PHE A C 1
ATOM 1171 O O . PHE A 1 147 ? -11.970 13.079 2.891 1.00 88.75 147 PHE A O 1
ATOM 1178 N N . MET A 1 148 ? -10.798 11.214 2.515 1.00 85.50 148 MET A N 1
ATOM 1179 C CA . MET A 1 148 ? -11.973 10.384 2.270 1.00 85.50 148 MET A CA 1
ATOM 1180 C C . MET A 1 148 ? -12.891 10.270 3.498 1.00 85.50 148 MET A C 1
ATOM 1182 O O . MET A 1 148 ? -14.086 10.042 3.330 1.00 85.50 148 MET A O 1
ATOM 1186 N N . ASP A 1 149 ? -12.389 10.436 4.721 1.00 79.88 149 ASP A N 1
ATOM 1187 C CA . ASP A 1 149 ? -13.222 10.490 5.934 1.00 79.88 149 ASP A CA 1
ATOM 1188 C C . ASP A 1 149 ? -14.060 11.772 6.025 1.00 79.88 149 ASP A C 1
ATOM 1190 O O . ASP A 1 149 ? -15.133 11.767 6.630 1.00 79.88 149 ASP A O 1
ATOM 1194 N N . LEU A 1 150 ? -13.616 12.858 5.383 1.00 79.25 150 LEU A N 1
ATOM 1195 C CA . LEU A 1 150 ? -14.393 14.097 5.282 1.00 79.25 150 LEU A CA 1
ATOM 1196 C C . LEU A 1 150 ? -15.610 13.932 4.358 1.00 79.25 150 LEU A C 1
ATOM 1198 O O . LEU A 1 150 ? -16.656 14.523 4.622 1.00 79.25 150 LEU A O 1
ATOM 1202 N N . PHE A 1 151 ? -15.490 13.127 3.295 1.00 77.06 151 PHE A N 1
ATOM 1203 C CA . PHE A 1 151 ? -16.559 12.931 2.301 1.00 77.06 151 PHE A CA 1
ATOM 1204 C C . PHE A 1 151 ? -17.456 11.730 2.596 1.00 77.06 151 PHE A C 1
ATOM 1206 O O . PHE A 1 151 ? -18.662 11.782 2.359 1.00 77.06 151 PHE A O 1
ATOM 1213 N N . LEU A 1 152 ? -16.884 10.646 3.117 1.00 67.00 152 LEU A N 1
ATOM 1214 C CA . LEU A 1 152 ? -17.595 9.416 3.436 1.00 67.00 152 LEU A CA 1
ATOM 1215 C C . LEU A 1 152 ? -17.638 9.273 4.952 1.00 67.00 152 LEU A C 1
ATOM 1217 O O . LEU A 1 152 ? -16.715 8.712 5.551 1.00 67.00 152 LEU A O 1
ATOM 1221 N N . LYS A 1 153 ? -18.719 9.778 5.562 1.00 58.03 153 LYS A N 1
ATOM 1222 C CA . LYS A 1 153 ? -18.996 9.511 6.977 1.00 58.03 153 LYS A CA 1
ATOM 1223 C C . LYS A 1 153 ? -18.999 7.992 7.195 1.00 58.03 153 LYS A C 1
ATOM 1225 O O . LYS A 1 153 ? -19.640 7.292 6.409 1.00 58.03 153 LYS A O 1
ATOM 1230 N N . PRO A 1 154 ? -18.304 7.486 8.226 1.00 55.97 154 PRO A N 1
ATOM 1231 C CA . PRO A 1 154 ? -18.315 6.063 8.537 1.00 55.97 154 PRO A CA 1
ATOM 1232 C C . PRO A 1 154 ? -19.762 5.618 8.801 1.00 55.97 154 PRO A C 1
ATOM 1234 O O . PRO A 1 154 ? -20.485 6.287 9.543 1.00 55.97 154 PRO A O 1
ATOM 1237 N N . THR A 1 155 ? -20.190 4.549 8.125 1.00 50.00 155 THR A N 1
ATOM 1238 C CA . THR A 1 155 ? -21.520 3.928 8.266 1.00 50.00 155 THR A CA 1
ATOM 1239 C C . THR A 1 155 ? -21.621 3.069 9.512 1.00 50.00 155 THR A C 1
ATOM 1241 O O . THR A 1 155 ? -20.662 2.303 9.750 1.00 50.00 155 THR A O 1
#

Secondary structure (DSSP, 8-state):
---TTSS--HHHHHHHHHHHHHHHHHHHHHGGGHHHHS--SSSTT--HHHIIIIIHHHHHHHHHHHHHHHHHHHHH-SSHHHHHHHHHHHHHHHHHHHHHTTTT-TT-S--S-HHHHHHHHHHHHH-HHHHHHHHHHHHHHHHHHHHHHHHS---

Organism: NCBI:txid1618387

Radius of gyration: 16.69 Å; chains: 1; bounding box: 48×30×46 Å

Foldseek 3Di:
DDDQPPDDDPVVVVVLVVLLLQLLQLLLQLLLCCLVVPPPVPCNVVDPVSCCVSVVSNVSSLVSNLVSLCVSLLRPDPDPVSSLVSQLVSQLLSLLSNLCSVVCPDDDPDSNGVVVSVVSVVVCVVDVVSVVSSVVSSCVSSVVNVVVCVVDPRD

pLDDT: mean 78.21, std 13.33, range [33.88, 94.62]